Protein AF-A0A8I0FCU4-F1 (afdb_monomer_lite)

Radius of gyration: 28.28 Å; chains: 1; bounding box: 58×22×79 Å

Secondary structure (DSSP, 8-state):
--HHHHHHHHHHHTS-HHHHHHHHH-B-TTS-BHHHHHHHHHHHTTPPP--TT--SS-HHHHHHHHHHHHHHHTT--SGGGT----TTSSTTTS--

pLDDT: mean 73.17, std 11.47, range [48.53, 89.31]

Sequence (96 aa):
LDISNQKEIAEQLKVDPSTITRLKTDKKNNGLNEIEMFCELLSLLGLKVVPKDYQSIDKERVAALLVMSKSWMNRIETVDDLFHDEISGQKEKLGY

Foldseek 3Di:
DDPVVLVVVCVVVVHDSVVVVQQCPPQDPVRDRVVVVVCVVCVVVVHDDDPPPDDVDDPVVVVVVVVVVVVVVVVDPDPVVVDPPPPVPCVVVPVD

InterPro domains:
  IPR010982 Lambda repressor-like, DNA-binding domain superfamily [G3DSA:1.10.260.40] (1-70)
  IPR010982 Lambda repressor-like, DNA-binding domain superfamily [SSF47413] (3-67)

Organism: Acinetobacter baumannii (NCBI:txid470)

Structure (mmCIF, N/CA/C/O backbone):
data_AF-A0A8I0FCU4-F1
#
_entry.id   AF-A0A8I0FCU4-F1
#
loop_
_atom_site.group_PDB
_atom_site.id
_atom_site.type_symbol
_atom_site.label_atom_id
_atom_site.label_alt_id
_atom_site.label_comp_id
_atom_site.label_asym_id
_atom_site.label_entity_id
_atom_site.label_seq_id
_atom_site.pdbx_PDB_ins_code
_atom_site.Cartn_x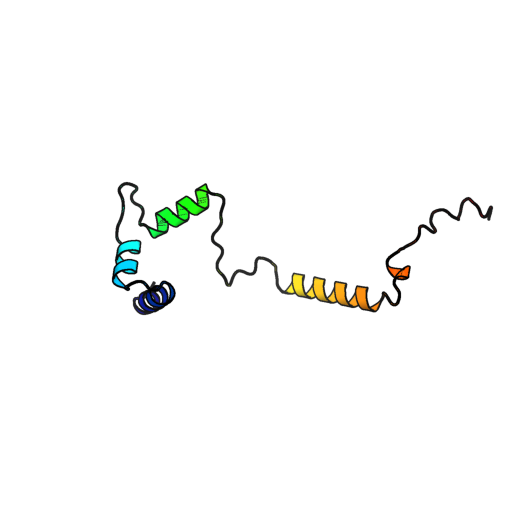
_atom_site.Cartn_y
_atom_site.Cartn_z
_atom_site.occupancy
_atom_site.B_iso_or_equiv
_atom_site.auth_seq_id
_atom_site.auth_comp_id
_atom_site.auth_asym_id
_atom_site.auth_atom_id
_atom_site.pdbx_PDB_model_num
ATOM 1 N N . LEU A 1 1 ? -6.983 -8.147 11.520 1.00 50.12 1 LEU A N 1
ATOM 2 C CA . LEU A 1 1 ? -6.425 -6.883 12.052 1.00 50.12 1 LEU A CA 1
ATOM 3 C C . LEU A 1 1 ? -6.406 -6.963 13.566 1.00 50.12 1 LEU A C 1
ATOM 5 O O . LEU A 1 1 ? -7.430 -6.703 14.199 1.00 50.12 1 LEU A O 1
ATOM 9 N N . ASP A 1 2 ? -5.266 -7.386 14.108 1.00 58.00 2 ASP A N 1
ATOM 10 C CA . ASP A 1 2 ? -5.002 -7.381 15.546 1.00 58.00 2 ASP A CA 1
ATOM 11 C C . ASP A 1 2 ? -5.080 -5.969 16.135 1.00 58.00 2 ASP A C 1
ATOM 13 O O . ASP A 1 2 ? -4.924 -4.974 15.423 1.00 58.00 2 ASP A O 1
ATOM 17 N N . ILE A 1 3 ? -5.313 -5.882 17.446 1.00 61.19 3 ILE A N 1
ATOM 18 C CA . ILE A 1 3 ? -5.419 -4.613 18.189 1.00 61.19 3 ILE A CA 1
ATOM 19 C C . ILE A 1 3 ? -4.142 -3.767 18.030 1.00 61.19 3 ILE A C 1
ATOM 21 O O . ILE A 1 3 ? -4.222 -2.543 17.945 1.00 61.19 3 ILE A O 1
ATOM 25 N N . SER A 1 4 ? -2.975 -4.413 17.925 1.00 60.84 4 SER A N 1
ATOM 26 C CA . SER A 1 4 ? -1.692 -3.740 17.679 1.00 60.84 4 SER A CA 1
ATOM 27 C C . SER A 1 4 ? -1.678 -3.018 16.328 1.00 60.84 4 SER A C 1
ATOM 29 O O . SER A 1 4 ? -1.375 -1.829 16.265 1.00 60.84 4 SER A O 1
ATOM 31 N N . ASN A 1 5 ? -2.117 -3.692 15.262 1.00 72.31 5 ASN A N 1
ATOM 32 C CA . ASN A 1 5 ? -2.155 -3.108 13.920 1.00 72.31 5 ASN A CA 1
ATOM 33 C C . ASN A 1 5 ? -3.186 -1.976 13.824 1.00 72.31 5 ASN A C 1
ATOM 35 O O . ASN A 1 5 ? -3.001 -1.043 13.055 1.00 72.31 5 ASN A O 1
ATOM 39 N N . GLN A 1 6 ? -4.275 -2.028 14.599 1.00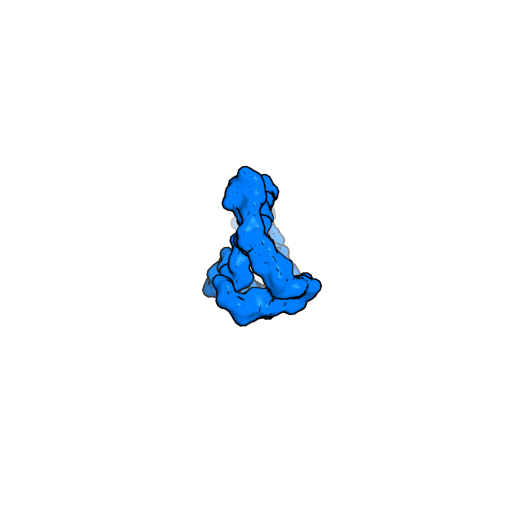 74.19 6 GLN A N 1
ATOM 40 C CA . GLN A 1 6 ? -5.261 -0.942 14.618 1.00 74.19 6 GLN A CA 1
ATOM 41 C C . GLN A 1 6 ? -4.686 0.349 15.204 1.00 74.19 6 GLN A C 1
ATOM 43 O O . GLN A 1 6 ? -4.980 1.417 14.676 1.00 74.19 6 GLN A O 1
ATOM 48 N N . LYS A 1 7 ? -3.860 0.261 16.255 1.00 78.69 7 LYS A N 1
ATOM 49 C CA . LYS A 1 7 ? -3.179 1.431 16.829 1.00 78.69 7 LYS A CA 1
ATOM 50 C C . LYS A 1 7 ? -2.184 2.039 15.848 1.00 78.69 7 LYS A C 1
ATOM 52 O O . LYS A 1 7 ? -2.219 3.242 15.631 1.00 78.69 7 LYS A O 1
ATOM 57 N N . GLU A 1 8 ? -1.373 1.205 15.207 1.00 81.94 8 GLU A N 1
ATOM 58 C CA . GLU A 1 8 ? -0.388 1.662 14.224 1.00 81.94 8 GLU A CA 1
ATOM 59 C C . GLU A 1 8 ? -1.056 2.346 13.018 1.00 81.94 8 GLU A C 1
ATOM 61 O O . GLU A 1 8 ? -0.653 3.428 12.598 1.00 81.94 8 GLU A O 1
ATOM 66 N N . ILE A 1 9 ? -2.141 1.764 12.497 1.00 81.19 9 ILE A N 1
ATOM 67 C CA . ILE A 1 9 ? -2.913 2.363 11.401 1.00 81.19 9 ILE A CA 1
ATOM 68 C C . ILE A 1 9 ? -3.581 3.674 11.853 1.00 81.19 9 ILE A C 1
ATOM 70 O O . ILE A 1 9 ? -3.622 4.635 11.086 1.00 81.19 9 ILE A O 1
ATOM 74 N N . ALA A 1 10 ? -4.079 3.741 13.091 1.00 82.88 10 ALA A N 1
ATOM 75 C CA . ALA A 1 10 ? -4.685 4.945 13.657 1.00 82.88 10 ALA A CA 1
ATOM 76 C C . ALA A 1 10 ? -3.668 6.091 13.800 1.00 82.88 10 ALA A C 1
ATOM 78 O O . ALA A 1 10 ? -3.962 7.219 13.405 1.00 82.88 10 ALA A O 1
ATOM 79 N N . GLU A 1 11 ? -2.451 5.794 14.262 1.00 85.25 11 GLU A N 1
ATOM 80 C CA . GLU A 1 11 ? -1.342 6.753 14.326 1.00 85.25 11 GLU A CA 1
ATOM 81 C C . GLU A 1 11 ? -0.955 7.269 12.934 1.00 85.25 11 GLU A C 1
ATOM 83 O O . GLU A 1 11 ? -0.836 8.481 12.737 1.00 85.25 11 GLU A O 1
ATOM 88 N N . GLN A 1 12 ? -0.834 6.379 11.943 1.00 85.62 12 GLN A N 1
ATOM 89 C CA . GLN A 1 12 ? -0.511 6.766 10.564 1.00 85.62 12 GLN A CA 1
ATOM 90 C C . GLN A 1 12 ? -1.599 7.640 9.922 1.00 85.62 12 GLN A C 1
ATOM 92 O O . GLN A 1 12 ? -1.288 8.579 9.190 1.00 85.62 12 GLN A O 1
ATOM 97 N N . LEU A 1 13 ? -2.871 7.360 10.214 1.00 82.62 13 LEU A N 1
ATOM 98 C CA . LEU A 1 13 ? -4.014 8.145 9.740 1.00 82.62 13 LEU A CA 1
ATOM 99 C C . LEU A 1 13 ? -4.299 9.384 10.606 1.00 82.62 13 LEU A C 1
ATOM 101 O O . LEU A 1 13 ? -5.178 10.167 10.253 1.00 82.62 13 LEU A O 1
ATOM 105 N N . LYS A 1 14 ? -3.563 9.587 11.713 1.00 84.50 14 LYS A N 1
ATOM 106 C CA . LYS A 1 14 ? -3.787 10.649 12.714 1.00 84.50 14 LYS A CA 1
ATOM 107 C C . LYS A 1 14 ? -5.223 10.682 13.251 1.00 84.50 14 LYS A C 1
ATOM 109 O O . LYS A 1 14 ? -5.785 11.749 13.497 1.00 84.50 14 LYS A O 1
ATOM 114 N N . VAL A 1 15 ? -5.817 9.509 13.431 1.00 84.88 15 VAL A N 1
ATOM 115 C CA . VAL A 1 15 ? -7.161 9.339 13.992 1.00 84.88 15 VAL A CA 1
ATOM 116 C C . VAL A 1 15 ? -7.086 8.565 15.297 1.00 84.88 15 VAL A C 1
ATOM 118 O O . VAL A 1 15 ? -6.153 7.806 15.536 1.00 84.88 15 VAL A O 1
ATOM 121 N N . ASP A 1 16 ? -8.090 8.731 16.153 1.00 84.56 16 ASP A N 1
ATOM 122 C CA . ASP A 1 16 ? -8.179 7.932 17.371 1.00 84.56 16 ASP A CA 1
ATOM 123 C C . ASP A 1 16 ? -8.469 6.449 17.033 1.00 84.56 16 ASP A C 1
ATOM 125 O O . ASP A 1 16 ? -9.311 6.187 16.162 1.00 84.56 16 ASP A O 1
ATOM 129 N N . PRO A 1 17 ? -7.852 5.463 17.715 1.00 80.44 17 PRO A N 1
ATOM 130 C CA . PRO A 1 17 ? -8.105 4.037 17.479 1.00 80.44 17 PRO A CA 1
ATOM 131 C C . PRO A 1 17 ? -9.583 3.620 17.595 1.00 80.44 17 PRO A C 1
ATOM 133 O O . PRO A 1 17 ? -10.026 2.690 16.911 1.00 80.44 17 PRO A O 1
ATOM 136 N N . SER A 1 18 ? -10.388 4.322 18.404 1.00 81.75 18 SER A N 1
ATOM 137 C CA . SER A 1 18 ? -11.840 4.100 18.467 1.00 81.75 18 SER A CA 1
ATOM 138 C C . SER A 1 18 ? -12.536 4.454 17.153 1.00 81.75 18 SER A C 1
ATOM 140 O O . SER A 1 18 ? -13.516 3.809 16.782 1.00 81.75 18 SER A O 1
ATOM 142 N N . THR A 1 19 ? -12.001 5.414 16.392 1.00 81.06 19 THR A N 1
ATOM 143 C CA . THR A 1 19 ? -12.492 5.752 15.053 1.00 81.06 19 THR A CA 1
ATOM 144 C C . THR A 1 19 ? -12.305 4.574 14.118 1.00 81.06 19 THR A C 1
ATOM 146 O O . THR A 1 19 ? -13.273 4.160 13.496 1.00 81.06 19 THR A O 1
ATOM 149 N N . ILE A 1 20 ? -11.123 3.954 14.097 1.00 81.31 20 ILE A N 1
ATOM 150 C CA . ILE A 1 20 ? -10.860 2.759 13.276 1.00 81.31 20 ILE A CA 1
ATOM 151 C C . ILE A 1 20 ? -11.778 1.599 13.668 1.00 81.31 20 ILE A C 1
ATOM 153 O O . ILE A 1 20 ? -12.294 0.885 12.807 1.00 81.31 20 ILE A O 1
ATOM 157 N N . THR A 1 21 ? -12.041 1.448 14.966 1.00 81.38 21 THR A N 1
ATOM 158 C CA . THR A 1 21 ? -12.999 0.453 15.459 1.00 81.38 21 THR A CA 1
ATOM 159 C C . THR A 1 21 ? -14.405 0.732 14.923 1.00 81.38 21 THR A C 1
ATOM 161 O O . THR A 1 21 ? -15.052 -0.185 14.423 1.00 81.38 21 THR A O 1
ATOM 164 N N . ARG A 1 22 ? -14.870 1.988 14.940 1.00 81.00 22 ARG A N 1
ATOM 165 C CA . ARG A 1 22 ? -16.161 2.368 14.338 1.00 81.00 22 ARG A CA 1
ATOM 166 C C . ARG A 1 22 ? -16.193 2.098 12.836 1.00 81.00 22 ARG A C 1
ATOM 168 O O . ARG A 1 22 ? -17.110 1.420 12.399 1.00 81.00 22 ARG A O 1
ATOM 175 N N . LEU A 1 23 ? -15.172 2.511 12.080 1.00 79.94 23 LEU A N 1
ATOM 176 C CA . LEU A 1 23 ? -15.095 2.298 10.623 1.00 79.94 23 LEU A CA 1
ATOM 177 C C . LEU A 1 23 ? -15.243 0.818 10.232 1.00 79.94 23 LEU A C 1
ATOM 179 O O . LEU A 1 23 ? -15.818 0.490 9.197 1.00 79.94 23 LEU A O 1
ATOM 183 N N . LYS A 1 24 ? -14.719 -0.085 11.067 1.00 77.62 24 LYS A N 1
ATOM 184 C CA . LYS A 1 24 ? -14.795 -1.536 10.866 1.00 77.62 24 LYS A CA 1
ATOM 185 C C . LYS A 1 24 ? -16.144 -2.134 11.278 1.00 77.62 24 LYS A C 1
ATOM 187 O O . LYS A 1 24 ? -16.578 -3.121 10.688 1.00 77.62 24 LYS A O 1
ATOM 192 N N . THR A 1 25 ? -16.746 -1.619 12.346 1.00 77.44 25 THR A N 1
ATOM 193 C CA . THR A 1 25 ? -17.846 -2.307 13.046 1.00 77.44 25 THR A CA 1
ATOM 194 C C . THR A 1 25 ? -19.210 -1.703 12.734 1.00 77.44 25 THR A C 1
ATOM 196 O O . THR A 1 25 ? -20.214 -2.408 12.805 1.00 77.44 25 THR A O 1
ATOM 199 N N . ASP A 1 26 ? -19.253 -0.419 12.382 1.00 77.94 26 ASP A N 1
ATOM 200 C CA . ASP A 1 26 ? -20.486 0.284 12.059 1.00 77.94 26 ASP A CA 1
ATOM 201 C C . ASP A 1 26 ? -20.971 -0.123 10.665 1.00 77.94 26 ASP A C 1
ATOM 203 O O . ASP A 1 26 ? -20.351 0.208 9.653 1.00 77.94 2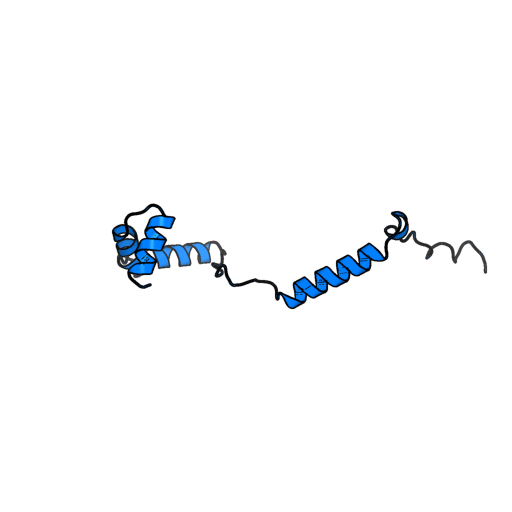6 ASP A O 1
ATOM 207 N N . LYS A 1 27 ? -22.063 -0.888 10.624 1.00 74.56 27 LYS A N 1
ATOM 208 C CA . LYS A 1 27 ? -22.711 -1.319 9.385 1.00 74.56 27 LYS A CA 1
ATOM 209 C C . LYS A 1 27 ? -23.807 -0.330 9.030 1.00 74.56 27 LYS A C 1
ATOM 211 O O . LYS A 1 27 ? -24.709 -0.092 9.831 1.00 74.56 27 LYS A O 1
ATOM 216 N N . LYS A 1 28 ? -23.761 0.218 7.818 1.00 74.06 28 LYS A N 1
ATOM 217 C CA . LYS A 1 28 ? -24.816 1.111 7.323 1.00 74.06 28 LYS A CA 1
ATOM 218 C C . LYS A 1 28 ? -25.977 0.300 6.734 1.00 74.06 28 LYS A C 1
ATOM 220 O O . LYS A 1 28 ? -25.939 -0.926 6.668 1.00 74.06 28 LYS A O 1
ATOM 225 N N . ASN A 1 29 ? -27.019 0.994 6.275 1.00 70.50 29 ASN A N 1
ATOM 226 C CA . ASN A 1 29 ? -28.248 0.397 5.725 1.00 70.50 29 ASN A CA 1
ATOM 227 C C . ASN A 1 29 ? -28.021 -0.557 4.536 1.00 70.50 29 ASN A C 1
ATOM 229 O O . ASN A 1 29 ? -28.887 -1.367 4.226 1.00 70.50 29 ASN A O 1
ATOM 233 N N . ASN A 1 30 ? -26.867 -0.468 3.875 1.00 69.62 30 ASN A N 1
ATOM 234 C CA . ASN A 1 30 ? -26.443 -1.364 2.800 1.00 69.62 30 ASN A CA 1
ATOM 235 C C . ASN A 1 30 ? -25.761 -2.653 3.306 1.00 69.62 30 ASN A C 1
ATOM 237 O O . ASN A 1 30 ? -25.295 -3.449 2.501 1.00 69.62 30 ASN A O 1
ATOM 241 N N . GLY A 1 31 ? -25.684 -2.869 4.623 1.00 76.31 31 GLY A N 1
ATOM 242 C CA . GLY A 1 31 ? -25.072 -4.051 5.236 1.00 76.31 31 GLY A CA 1
ATOM 243 C C . GLY A 1 31 ? -23.540 -4.053 5.239 1.00 76.31 31 GLY A C 1
ATOM 244 O O . GLY A 1 31 ? -22.950 -4.965 5.825 1.00 76.31 31 GLY A O 1
ATOM 245 N N . LEU A 1 32 ? -22.918 -3.033 4.642 1.00 78.50 32 LEU A N 1
ATOM 246 C CA . LEU A 1 32 ? -21.472 -2.866 4.537 1.00 78.50 32 LEU A CA 1
ATOM 247 C C . LEU A 1 32 ? -20.948 -1.994 5.679 1.00 78.50 32 LEU A C 1
ATOM 249 O O . LEU A 1 32 ? -21.611 -1.042 6.112 1.00 78.50 32 LEU A O 1
ATOM 253 N N . ASN A 1 33 ? -19.745 -2.308 6.154 1.00 82.44 33 ASN A N 1
ATOM 254 C CA . ASN A 1 33 ? -18.987 -1.380 6.991 1.00 82.44 33 ASN A CA 1
ATOM 255 C C . ASN A 1 33 ? -18.413 -0.225 6.147 1.00 82.44 33 ASN A C 1
ATOM 257 O O . ASN A 1 33 ? -18.404 -0.274 4.914 1.00 82.44 33 ASN A O 1
ATOM 261 N N . GLU A 1 34 ? -17.952 0.848 6.794 1.00 81.06 34 GLU A N 1
ATOM 262 C CA . GLU A 1 34 ? -17.468 2.031 6.065 1.00 81.06 34 GLU A CA 1
ATOM 263 C C . GLU A 1 34 ? -16.262 1.696 5.170 1.00 81.06 34 GLU A C 1
ATOM 265 O O . GLU A 1 34 ? -16.156 2.211 4.061 1.00 81.06 34 GLU A O 1
ATOM 270 N N . ILE A 1 35 ? -15.400 0.764 5.590 1.00 81.06 35 I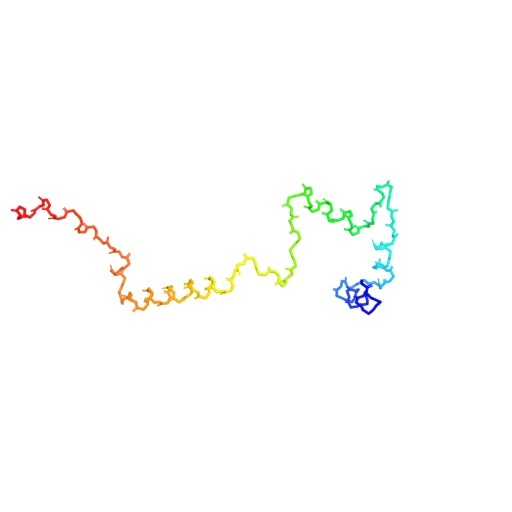LE A N 1
ATOM 271 C CA . ILE A 1 35 ? -14.241 0.311 4.801 1.00 81.06 35 ILE A CA 1
ATOM 272 C C . ILE A 1 35 ? -14.681 -0.434 3.530 1.00 81.06 35 ILE A C 1
ATOM 274 O O . ILE A 1 35 ? -14.166 -0.167 2.446 1.00 81.06 35 ILE A O 1
ATOM 278 N N . GLU A 1 36 ? -15.643 -1.345 3.642 1.00 80.75 36 GLU A N 1
ATOM 279 C CA . GLU A 1 36 ? -16.227 -2.083 2.519 1.00 80.75 36 GLU A CA 1
ATOM 280 C C . GLU A 1 36 ? -16.925 -1.138 1.544 1.00 80.75 36 GLU A C 1
ATOM 282 O O . GLU A 1 36 ? -16.742 -1.264 0.336 1.00 80.75 36 GLU A O 1
ATOM 287 N N . MET A 1 37 ? -17.647 -0.140 2.060 1.00 83.94 37 MET A N 1
ATOM 288 C CA . MET A 1 37 ? -18.266 0.899 1.241 1.00 83.94 37 MET A CA 1
ATOM 289 C C . MET A 1 37 ? -17.220 1.682 0.435 1.00 83.94 37 MET A C 1
ATOM 291 O O . MET A 1 37 ? -17.427 1.931 -0.751 1.00 83.94 37 MET A O 1
ATOM 295 N N . PHE A 1 38 ? -16.079 2.036 1.037 1.00 83.25 38 PHE A N 1
ATOM 296 C CA . PHE A 1 38 ? -14.980 2.675 0.307 1.00 83.25 38 PHE A CA 1
ATOM 297 C C . PHE A 1 38 ? -14.377 1.755 -0.765 1.00 83.25 38 PHE A C 1
ATOM 299 O O . PHE A 1 38 ? -14.077 2.220 -1.864 1.00 83.25 38 PHE A O 1
ATOM 306 N N . CYS A 1 39 ? -14.224 0.459 -0.490 1.00 82.25 39 CYS A N 1
ATOM 307 C CA . CYS A 1 39 ? -13.739 -0.510 -1.478 1.00 82.25 39 CYS A CA 1
ATOM 308 C C . CYS A 1 39 ? -14.708 -0.685 -2.659 1.00 82.25 39 CYS A C 1
ATOM 310 O O . CYS A 1 39 ? -14.270 -0.749 -3.812 1.00 82.25 39 CYS A O 1
ATOM 312 N N . GLU A 1 40 ? -16.016 -0.728 -2.399 1.00 83.00 40 GLU A N 1
ATOM 313 C CA . GLU A 1 40 ? -17.024 -0.752 -3.462 1.00 83.00 40 GLU A CA 1
ATOM 314 C C . GLU A 1 40 ? -17.037 0.551 -4.259 1.00 83.00 40 GLU A C 1
ATOM 316 O O . GLU A 1 40 ? -17.067 0.509 -5.487 1.00 83.00 40 GLU A O 1
ATOM 321 N N . LEU A 1 41 ? -16.933 1.705 -3.593 1.00 85.00 41 LEU A N 1
ATOM 322 C CA . LEU A 1 41 ? -16.835 3.000 -4.264 1.00 85.00 41 LEU A CA 1
ATOM 323 C C . LEU A 1 41 ? -15.642 3.036 -5.227 1.00 85.00 41 LEU A C 1
ATOM 325 O O . LEU A 1 41 ? -15.793 3.435 -6.379 1.00 85.00 41 LEU A O 1
ATOM 329 N N . LEU A 1 42 ? -14.464 2.589 -4.781 1.00 86.31 42 LEU A N 1
ATOM 330 C CA . LEU A 1 42 ? -13.278 2.497 -5.636 1.00 86.31 42 LEU A CA 1
ATOM 331 C C . LEU A 1 42 ? -13.520 1.567 -6.830 1.00 86.31 42 LEU A C 1
ATOM 333 O O . LEU A 1 42 ? -13.162 1.917 -7.954 1.00 86.31 42 LEU A O 1
ATOM 337 N N . SER A 1 43 ? -14.195 0.437 -6.609 1.00 85.62 43 SER A N 1
ATOM 338 C CA . SER A 1 43 ? -14.544 -0.506 -7.676 1.00 85.62 43 SER A CA 1
ATOM 339 C C . SER A 1 43 ? -15.499 0.110 -8.704 1.00 85.62 43 SER A C 1
ATOM 341 O O . SER A 1 43 ? -15.280 -0.043 -9.904 1.00 85.62 43 SER A O 1
ATOM 343 N N . LEU A 1 44 ? -16.507 0.869 -8.262 1.00 86.00 44 LEU A N 1
ATOM 344 C CA . LEU A 1 44 ? -17.434 1.596 -9.140 1.00 86.00 44 LEU A CA 1
ATOM 345 C C . LEU A 1 44 ? -16.740 2.705 -9.943 1.00 86.00 44 LEU A C 1
ATOM 347 O O . LEU A 1 44 ? -17.126 2.979 -11.076 1.00 86.00 44 LEU A O 1
ATOM 351 N N . LEU A 1 45 ? -15.694 3.315 -9.383 1.00 89.31 45 LEU A N 1
ATOM 352 C CA . LEU A 1 45 ? -14.848 4.297 -10.069 1.00 89.31 45 LEU A CA 1
ATOM 353 C C . LEU A 1 45 ? -13.818 3.653 -11.019 1.00 89.31 45 LEU A C 1
ATOM 355 O O . LEU A 1 45 ? -13.061 4.372 -11.670 1.00 89.31 45 LEU A O 1
ATOM 359 N N . GLY A 1 46 ? -13.759 2.318 -11.103 1.00 83.31 46 GLY A N 1
ATOM 360 C CA . GLY A 1 46 ? -12.779 1.591 -11.918 1.00 83.31 46 GLY A CA 1
ATOM 361 C C . GLY A 1 46 ? -11.361 1.581 -11.333 1.00 83.31 46 GLY A C 1
ATOM 362 O O . GLY A 1 46 ? -10.399 1.278 -12.039 1.00 83.31 46 GLY A O 1
ATOM 363 N N . LEU A 1 47 ? -11.208 1.913 -10.04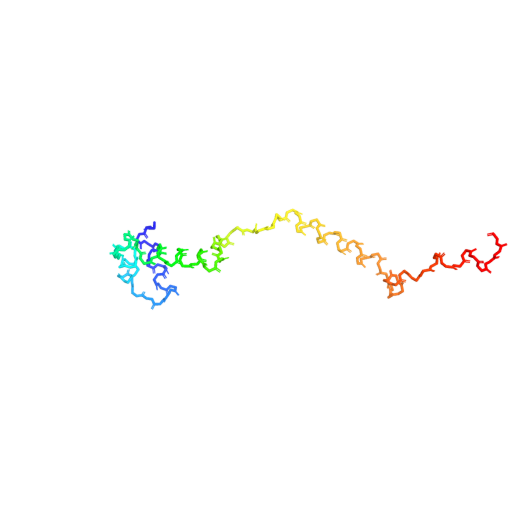8 1.00 77.81 47 LEU A N 1
ATOM 364 C CA . LEU A 1 47 ? -9.933 1.933 -9.338 1.00 77.81 47 LEU A CA 1
ATOM 365 C C . LEU A 1 47 ? -9.727 0.609 -8.595 1.00 77.81 47 LEU A C 1
ATOM 367 O O . LEU A 1 47 ? -10.539 0.208 -7.765 1.00 77.81 47 LEU A O 1
ATOM 371 N N . LYS A 1 48 ? -8.600 -0.061 -8.855 1.00 77.69 48 LYS A N 1
ATOM 372 C CA . LYS A 1 48 ? -8.211 -1.277 -8.127 1.00 77.69 48 LYS A CA 1
ATOM 373 C C . LYS A 1 48 ? -7.281 -0.952 -6.958 1.00 77.69 48 LYS A C 1
ATOM 375 O O . LYS A 1 48 ? -6.290 -0.243 -7.125 1.00 77.69 48 LYS A O 1
ATOM 380 N N . VAL A 1 49 ? -7.555 -1.531 -5.790 1.00 76.50 49 VAL A N 1
ATOM 381 C CA . VAL A 1 49 ? -6.620 -1.530 -4.656 1.00 76.50 49 VAL A CA 1
ATOM 382 C C . VAL A 1 49 ? -5.647 -2.691 -4.843 1.00 76.50 49 VAL A C 1
ATOM 384 O O . VAL A 1 49 ? -6.057 -3.848 -4.899 1.00 76.50 49 VAL A O 1
ATOM 387 N N . VAL A 1 50 ? -4.356 -2.389 -4.967 1.00 72.62 50 VAL A N 1
ATOM 388 C CA . VAL A 1 50 ? -3.288 -3.388 -5.107 1.00 72.62 50 VAL A CA 1
ATOM 389 C C . VAL A 1 50 ? -2.388 -3.301 -3.871 1.00 72.62 50 VAL A C 1
ATOM 391 O O . VAL A 1 50 ? -1.996 -2.188 -3.508 1.00 72.62 50 VAL A O 1
ATOM 394 N N . PRO A 1 51 ? -2.063 -4.423 -3.199 1.00 74.31 51 PRO A N 1
ATOM 395 C CA . PRO A 1 51 ? -1.132 -4.414 -2.074 1.00 74.31 51 PRO A CA 1
ATOM 396 C C . PRO A 1 51 ? 0.207 -3.783 -2.469 1.00 74.31 51 PRO A C 1
ATOM 398 O O . PRO A 1 51 ? 0.703 -4.034 -3.565 1.00 74.31 51 PRO A O 1
ATOM 401 N N . LYS A 1 52 ? 0.813 -2.992 -1.574 1.00 67.06 52 LYS A N 1
ATOM 402 C CA . LYS A 1 52 ? 2.086 -2.294 -1.849 1.00 67.06 52 LYS A CA 1
ATOM 403 C C . LYS A 1 52 ? 3.217 -3.249 -2.242 1.00 67.06 52 LYS A C 1
ATOM 405 O O . LYS A 1 52 ? 4.052 -2.897 -3.068 1.00 67.06 52 LYS A O 1
ATOM 410 N N . ASP A 1 53 ? 3.197 -4.456 -1.687 1.00 65.44 53 ASP A N 1
ATOM 411 C CA . ASP A 1 53 ? 4.208 -5.485 -1.943 1.00 65.44 53 ASP A CA 1
ATOM 412 C C . ASP A 1 53 ? 3.982 -6.213 -3.279 1.00 65.44 53 ASP A C 1
ATOM 414 O O . ASP A 1 53 ? 4.826 -6.988 -3.728 1.00 65.44 53 ASP A O 1
ATOM 418 N N . TYR A 1 54 ? 2.852 -5.957 -3.946 1.00 60.91 54 TYR A N 1
ATOM 419 C CA . TYR A 1 54 ? 2.529 -6.535 -5.240 1.00 60.91 54 TYR A CA 1
ATOM 420 C C . TYR A 1 54 ? 3.186 -5.708 -6.351 1.00 60.91 54 TYR A C 1
ATOM 422 O O . TYR A 1 54 ? 2.606 -4.778 -6.922 1.00 60.91 54 TYR A O 1
ATOM 430 N N . GLN A 1 55 ? 4.433 -6.049 -6.676 1.00 60.16 55 GLN A N 1
ATOM 431 C CA . GLN A 1 55 ? 5.085 -5.517 -7.868 1.00 60.16 55 GLN A CA 1
ATOM 432 C C . GLN A 1 55 ? 4.338 -6.044 -9.100 1.00 60.16 55 GLN A C 1
ATOM 434 O O . GLN A 1 55 ? 4.350 -7.233 -9.396 1.00 60.16 55 GLN A O 1
ATOM 439 N N . SER A 1 56 ? 3.660 -5.147 -9.823 1.00 60.94 56 SER A N 1
ATOM 440 C CA . SER A 1 56 ? 2.877 -5.492 -11.026 1.00 60.94 56 SER A CA 1
ATOM 441 C C . SER A 1 56 ? 3.742 -5.977 -12.197 1.00 60.94 56 SER A C 1
ATOM 443 O O . SER A 1 56 ? 3.216 -6.346 -13.245 1.00 60.94 56 SER A O 1
ATOM 445 N N . ILE A 1 57 ? 5.064 -5.950 -12.034 1.00 65.62 57 ILE A N 1
ATOM 446 C CA . ILE A 1 57 ? 6.038 -6.378 -13.024 1.00 65.62 57 ILE A CA 1
ATOM 447 C C . ILE A 1 57 ? 7.006 -7.319 -12.319 1.00 65.62 57 ILE A C 1
ATOM 449 O O . ILE A 1 57 ? 7.580 -6.972 -11.288 1.00 65.62 57 ILE A O 1
ATOM 453 N N . ASP A 1 58 ? 7.166 -8.505 -12.894 1.00 75.19 58 ASP A N 1
ATOM 454 C CA . ASP A 1 58 ? 8.136 -9.490 -12.446 1.00 75.19 58 ASP A CA 1
ATOM 455 C C . ASP A 1 58 ? 9.550 -8.887 -12.427 1.00 75.19 58 ASP A C 1
ATOM 457 O O . ASP A 1 58 ? 10.012 -8.276 -13.398 1.00 75.19 58 ASP A O 1
ATOM 461 N N . LYS A 1 59 ? 10.232 -9.049 -11.293 1.00 76.94 59 LYS A N 1
ATOM 462 C CA . LYS A 1 59 ? 11.547 -8.462 -11.040 1.00 76.94 59 LYS A CA 1
ATOM 463 C C . LYS A 1 59 ? 12.584 -8.976 -12.037 1.00 76.94 59 LYS A C 1
ATOM 465 O O . LYS A 1 59 ? 13.459 -8.211 -12.440 1.00 76.94 59 LYS A O 1
ATOM 470 N N . GLU A 1 60 ? 12.461 -10.229 -12.475 1.00 78.38 60 GLU A N 1
ATOM 471 C CA . GLU A 1 60 ? 13.345 -10.811 -13.489 1.00 78.38 60 GLU A CA 1
ATOM 472 C C . GLU A 1 60 ? 13.143 -10.153 -14.856 1.00 78.38 60 GLU A C 1
ATOM 474 O O . GLU A 1 60 ? 14.121 -9.806 -15.519 1.00 78.38 60 GLU A O 1
ATOM 479 N N . ARG A 1 61 ? 11.894 -9.862 -15.247 1.00 79.00 61 ARG A N 1
ATOM 480 C CA . ARG A 1 61 ? 11.600 -9.102 -16.475 1.00 79.00 61 ARG A CA 1
ATOM 481 C C . ARG A 1 61 ? 12.185 -7.694 -16.447 1.00 79.00 61 ARG A C 1
ATOM 483 O O . ARG A 1 61 ? 12.771 -7.269 -17.440 1.00 79.00 61 ARG A O 1
ATOM 490 N N . VAL A 1 62 ? 12.067 -6.976 -15.327 1.00 82.06 62 VAL A N 1
ATOM 491 C CA . VAL A 1 62 ? 12.670 -5.635 -15.187 1.00 82.06 62 VAL A CA 1
ATOM 492 C C . VAL A 1 62 ? 14.196 -5.717 -15.248 1.00 82.06 62 VAL A C 1
ATOM 494 O O . VAL A 1 62 ? 14.829 -4.891 -15.904 1.00 82.06 62 VAL A O 1
ATOM 497 N N . ALA A 1 63 ? 14.792 -6.729 -14.612 1.00 83.56 63 ALA A N 1
ATOM 498 C CA . ALA A 1 63 ? 16.233 -6.950 -14.651 1.00 83.56 63 ALA A CA 1
ATOM 499 C C . ALA A 1 63 ? 16.724 -7.261 -16.074 1.00 83.56 63 ALA A C 1
ATOM 501 O O . ALA A 1 63 ? 17.706 -6.668 -16.521 1.00 83.56 63 ALA A O 1
ATOM 502 N N . ALA A 1 64 ? 16.017 -8.121 -16.810 1.00 84.06 64 ALA A N 1
ATOM 503 C CA . ALA A 1 64 ? 16.324 -8.430 -18.203 1.00 84.06 64 ALA A CA 1
ATOM 504 C C . ALA A 1 64 ? 16.225 -7.182 -19.091 1.00 84.06 64 ALA A C 1
ATOM 506 O O . ALA A 1 64 ? 17.134 -6.911 -19.876 1.00 84.06 64 ALA A O 1
ATOM 507 N N . LEU A 1 65 ? 15.166 -6.381 -18.923 1.00 86.06 65 LEU A N 1
ATOM 508 C CA . LEU A 1 65 ? 14.981 -5.134 -19.664 1.00 86.06 65 LEU A CA 1
ATOM 509 C C . LEU A 1 65 ? 16.118 -4.143 -19.382 1.00 86.06 65 LEU A C 1
ATOM 511 O O . LEU A 1 65 ? 16.675 -3.563 -20.307 1.00 86.06 65 LEU A O 1
ATOM 515 N N . LEU A 1 66 ? 16.536 -4.020 -18.120 1.00 86.31 66 LEU A N 1
ATOM 516 C CA . LEU A 1 66 ? 17.655 -3.166 -17.726 1.00 86.31 66 LEU A CA 1
ATOM 517 C C . LEU A 1 66 ? 18.992 -3.629 -18.326 1.00 86.31 66 LEU A C 1
ATOM 519 O O . LEU A 1 66 ? 19.775 -2.796 -18.783 1.00 86.31 66 LEU A O 1
ATOM 523 N N . VAL A 1 67 ? 19.270 -4.937 -18.326 1.00 87.88 67 VAL A N 1
ATOM 524 C CA . VAL A 1 67 ? 20.493 -5.502 -18.921 1.00 87.88 67 VAL A CA 1
ATOM 525 C C . VAL A 1 67 ? 20.517 -5.274 -20.431 1.00 87.88 67 VAL A C 1
ATOM 527 O O . VAL A 1 67 ? 21.542 -4.842 -20.957 1.00 87.88 67 VAL A O 1
ATOM 530 N N . MET A 1 68 ? 19.395 -5.500 -21.119 1.00 83.06 68 MET A N 1
ATOM 531 C CA . MET A 1 68 ? 19.280 -5.245 -22.557 1.00 83.06 68 MET A CA 1
ATOM 532 C C . MET A 1 68 ? 19.493 -3.766 -22.884 1.00 83.06 68 MET A C 1
ATOM 534 O O . MET A 1 68 ? 20.315 -3.460 -23.745 1.00 83.06 68 MET A O 1
ATOM 538 N N . SER A 1 69 ? 18.852 -2.849 -22.151 1.00 83.62 69 SER A N 1
ATOM 539 C CA . SER A 1 69 ? 19.046 -1.406 -22.342 1.00 83.62 69 SER A CA 1
ATOM 540 C C . SER A 1 69 ? 20.497 -0.984 -22.116 1.00 83.62 69 SER A C 1
ATOM 542 O O . SER A 1 69 ? 21.054 -0.268 -22.940 1.00 83.62 69 SER A O 1
ATOM 544 N N . LYS A 1 70 ? 21.156 -1.474 -21.054 1.00 83.25 70 LYS A N 1
ATOM 545 C CA . LYS A 1 70 ? 22.583 -1.200 -20.806 1.00 83.25 70 LYS A CA 1
ATOM 546 C C . LYS A 1 70 ? 23.481 -1.756 -21.907 1.00 83.25 70 LYS A C 1
ATOM 548 O O . LYS A 1 70 ? 24.405 -1.078 -22.342 1.00 83.25 70 LYS A O 1
ATOM 553 N N . SER A 1 71 ? 23.214 -2.978 -22.367 1.00 81.25 71 SER A N 1
ATOM 554 C CA . SER A 1 71 ? 23.974 -3.583 -23.461 1.00 81.25 71 SER A CA 1
ATOM 555 C C . SER A 1 71 ? 23.782 -2.831 -24.774 1.00 81.25 71 SER A C 1
ATOM 557 O O . SER A 1 71 ? 24.710 -2.811 -25.573 1.00 81.25 71 SER A O 1
ATOM 559 N N . TRP A 1 72 ? 22.601 -2.270 -25.025 1.00 73.69 72 TRP A N 1
ATOM 560 C CA . TRP A 1 72 ? 22.330 -1.483 -26.223 1.00 73.69 72 TRP A CA 1
ATOM 561 C C . TRP A 1 72 ? 23.000 -0.108 -26.140 1.00 73.69 72 TRP A C 1
ATOM 563 O O . TRP A 1 72 ? 23.708 0.274 -27.061 1.00 73.69 72 TRP A O 1
ATOM 573 N N . MET A 1 73 ? 22.905 0.571 -24.994 1.00 74.62 73 MET A N 1
ATOM 574 C CA . MET A 1 73 ? 23.590 1.846 -24.755 1.00 74.62 73 MET A CA 1
ATOM 575 C C . MET A 1 73 ? 25.115 1.732 -24.833 1.00 74.62 73 MET A C 1
ATOM 577 O O . MET A 1 73 ? 25.751 2.613 -25.387 1.00 74.62 73 MET A O 1
ATOM 581 N N . ASN A 1 74 ? 25.709 0.644 -24.333 1.00 75.44 74 ASN A N 1
ATOM 582 C CA . ASN A 1 74 ? 27.154 0.418 -24.461 1.00 75.44 74 ASN A CA 1
ATOM 583 C C . ASN A 1 74 ? 27.608 0.156 -25.907 1.00 75.44 74 ASN A C 1
ATOM 585 O O . ASN A 1 74 ? 28.803 0.206 -26.170 1.00 75.44 74 ASN A O 1
ATOM 589 N N . ARG A 1 75 ? 26.693 -0.200 -26.819 1.00 67.06 75 ARG A N 1
ATOM 590 C CA . ARG A 1 75 ? 27.005 -0.436 -28.239 1.00 67.06 75 ARG A CA 1
ATOM 591 C C . ARG A 1 75 ? 26.888 0.825 -29.091 1.00 67.06 75 ARG A C 1
ATOM 593 O O . ARG A 1 75 ? 27.316 0.798 -30.235 1.00 67.06 75 ARG A O 1
ATOM 600 N N . ILE A 1 76 ? 26.279 1.876 -28.553 1.00 67.75 76 ILE A N 1
ATOM 601 C CA . ILE A 1 76 ? 26.100 3.165 -29.213 1.00 67.75 76 ILE A CA 1
ATOM 602 C C . ILE A 1 76 ? 27.259 4.042 -28.744 1.00 67.75 76 ILE A C 1
ATOM 604 O O . ILE A 1 76 ? 27.293 4.440 -27.580 1.00 67.75 76 ILE A O 1
ATOM 608 N N . GLU A 1 77 ? 28.229 4.303 -29.617 1.00 64.19 77 GLU A N 1
ATOM 609 C CA . GLU A 1 77 ? 29.367 5.179 -29.299 1.00 64.19 77 GLU A CA 1
ATOM 610 C C . GLU A 1 77 ? 29.093 6.623 -29.730 1.00 64.19 77 GLU A C 1
ATOM 612 O O . GLU A 1 77 ? 29.593 7.562 -29.106 1.00 64.19 77 GLU A O 1
ATOM 617 N N . THR A 1 78 ? 28.269 6.819 -30.763 1.00 64.31 78 THR A N 1
ATOM 618 C CA . THR A 1 78 ? 27.999 8.130 -31.362 1.00 64.31 78 THR A CA 1
ATOM 619 C C . THR A 1 78 ? 26.513 8.351 -31.641 1.00 64.31 78 THR A C 1
ATOM 621 O O . THR A 1 78 ? 25.717 7.415 -31.686 1.00 64.31 78 THR A O 1
ATOM 624 N N . VAL A 1 79 ? 26.111 9.616 -31.817 1.00 61.62 79 VAL A N 1
ATOM 625 C CA . VAL A 1 79 ? 24.717 9.967 -32.146 1.00 61.62 79 VAL A CA 1
ATOM 626 C C . VAL A 1 79 ? 24.303 9.404 -33.511 1.00 61.62 79 VAL A C 1
ATOM 628 O O . VAL A 1 79 ? 23.138 9.067 -33.694 1.00 61.62 79 VAL A O 1
ATOM 631 N N . ASP A 1 80 ? 25.251 9.219 -34.429 1.00 63.09 80 ASP A N 1
ATOM 632 C CA . ASP A 1 80 ? 25.010 8.632 -35.749 1.00 63.09 80 ASP A CA 1
ATOM 633 C C . ASP A 1 80 ? 24.603 7.146 -35.672 1.00 63.09 80 ASP A C 1
ATOM 635 O O . ASP A 1 80 ? 23.868 6.671 -36.527 1.00 63.09 80 ASP A O 1
ATOM 639 N N . ASP A 1 81 ? 24.954 6.419 -34.604 1.00 65.38 81 ASP A N 1
ATOM 640 C CA . ASP A 1 81 ? 24.493 5.034 -34.395 1.00 65.38 81 ASP A CA 1
ATOM 641 C C . ASP A 1 81 ? 23.001 4.956 -34.002 1.00 65.38 81 ASP A C 1
ATOM 643 O O . ASP A 1 81 ? 22.375 3.898 -34.101 1.00 65.38 81 ASP A O 1
ATOM 647 N N . LEU A 1 82 ? 22.417 6.072 -33.536 1.00 63.59 82 LEU A N 1
ATOM 648 C CA . LEU A 1 82 ? 20.986 6.191 -33.213 1.00 63.59 82 LEU A CA 1
ATOM 649 C C . LEU A 1 82 ? 20.142 6.491 -34.455 1.00 63.59 82 LEU A C 1
ATOM 651 O O . LEU A 1 82 ? 18.961 6.137 -34.497 1.00 63.59 82 LEU A O 1
ATOM 655 N N . PHE A 1 83 ? 20.739 7.129 -35.458 1.00 65.06 83 PHE A N 1
ATOM 656 C CA . PHE A 1 83 ? 20.128 7.378 -36.751 1.00 65.06 83 PHE A CA 1
ATOM 657 C C . PHE A 1 83 ? 20.673 6.338 -37.725 1.00 65.06 83 PHE A C 1
ATOM 659 O O . PHE A 1 83 ? 21.677 6.554 -38.392 1.00 65.06 83 PHE A O 1
ATOM 666 N N . HIS A 1 84 ? 20.013 5.179 -37.820 1.00 60.94 84 HIS A N 1
ATOM 667 C CA . HIS A 1 84 ? 20.209 4.303 -38.975 1.00 60.94 84 HIS A CA 1
ATOM 668 C C . HIS A 1 84 ? 19.689 5.031 -40.217 1.00 60.94 84 HIS A C 1
ATOM 670 O O . HIS A 1 84 ? 18.565 4.794 -40.660 1.00 60.94 84 HIS A 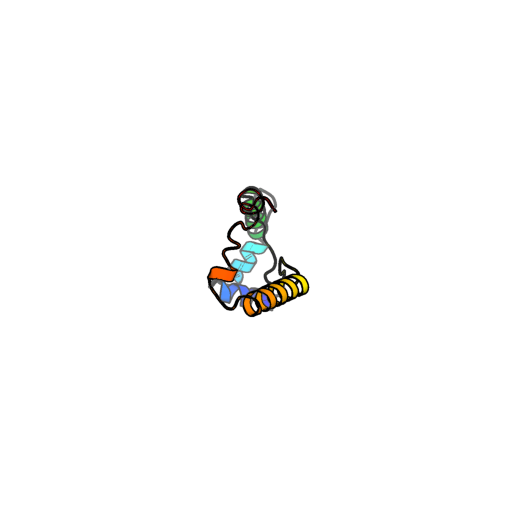O 1
ATOM 676 N N . ASP A 1 85 ? 20.498 5.948 -40.746 1.00 52.47 85 ASP A N 1
ATOM 677 C CA . ASP A 1 85 ? 20.246 6.578 -42.023 1.00 52.47 85 ASP A CA 1
ATOM 678 C C . ASP A 1 85 ? 20.100 5.466 -43.050 1.00 52.47 85 ASP A C 1
ATOM 680 O O . ASP A 1 85 ? 20.887 4.519 -43.127 1.00 52.47 85 ASP A O 1
ATOM 684 N N . GLU A 1 86 ? 19.007 5.567 -43.786 1.00 51.94 86 GLU A N 1
ATOM 685 C CA . GLU A 1 86 ? 18.487 4.605 -44.731 1.00 51.94 86 GLU A CA 1
ATOM 686 C C . GLU A 1 86 ? 19.489 4.340 -45.868 1.00 51.94 86 GLU A C 1
ATOM 688 O O . GLU A 1 86 ? 19.284 4.726 -47.018 1.00 51.94 86 GLU A O 1
ATOM 693 N N . ILE A 1 87 ? 20.540 3.554 -45.622 1.00 50.78 87 ILE A N 1
ATOM 694 C CA . ILE A 1 87 ? 21.302 2.892 -46.694 1.00 50.78 87 ILE A CA 1
ATOM 695 C C . ILE A 1 87 ? 20.504 1.681 -47.227 1.00 50.78 87 ILE A C 1
ATOM 697 O O . ILE A 1 87 ? 21.052 0.680 -47.679 1.00 50.78 87 ILE A O 1
ATOM 701 N N . SER A 1 88 ? 19.172 1.746 -47.195 1.00 51.84 88 SER A N 1
ATOM 702 C CA . SER A 1 88 ? 18.314 0.980 -48.097 1.00 51.84 88 SER A CA 1
ATOM 703 C C . SER A 1 88 ? 18.125 1.714 -49.434 1.00 51.84 88 SER A C 1
ATOM 705 O O . SER A 1 88 ? 17.875 1.061 -50.443 1.00 51.84 88 SER A O 1
ATOM 707 N N . GLY A 1 89 ? 18.329 3.041 -49.484 1.00 54.03 89 GLY A N 1
ATOM 708 C CA . GLY A 1 89 ? 18.047 3.870 -50.664 1.00 54.03 89 GLY A CA 1
ATOM 709 C C . GLY A 1 89 ? 19.185 4.043 -51.684 1.00 54.03 89 GLY A C 1
ATOM 710 O O . GLY A 1 89 ? 18.952 4.588 -52.761 1.00 54.03 89 GLY A O 1
ATOM 711 N N . GLN A 1 90 ? 20.419 3.604 -51.400 1.00 49.88 90 GLN A N 1
ATOM 712 C CA . GLN A 1 90 ? 21.560 3.807 -52.318 1.00 49.88 90 GLN A CA 1
ATOM 713 C C . GLN A 1 90 ? 21.900 2.617 -53.225 1.00 49.88 90 GLN A C 1
ATOM 715 O O . GLN A 1 90 ? 22.715 2.776 -54.134 1.00 49.88 90 GLN A O 1
ATOM 720 N N . LYS A 1 91 ? 21.243 1.459 -53.072 1.00 52.91 91 LYS A N 1
ATOM 721 C CA . LYS A 1 91 ? 21.416 0.347 -54.028 1.00 52.91 91 LYS A CA 1
ATOM 722 C C . LYS A 1 91 ? 20.921 0.698 -55.435 1.00 52.91 91 LYS A C 1
ATOM 724 O O . LYS A 1 91 ? 21.434 0.167 -56.409 1.00 52.91 91 LYS A O 1
ATOM 729 N N . GLU A 1 92 ? 19.983 1.636 -55.555 1.00 53.81 92 GLU A N 1
ATOM 730 C CA . GLU A 1 92 ? 19.367 1.991 -56.839 1.00 53.81 92 GLU A CA 1
ATOM 731 C C . GLU A 1 92 ? 20.116 3.108 -57.595 1.00 53.81 92 GLU A C 1
ATOM 733 O O . GLU A 1 92 ? 20.016 3.203 -58.815 1.00 53.81 92 GLU A O 1
ATOM 738 N N . LYS A 1 93 ? 20.937 3.922 -56.910 1.00 51.94 93 LYS A N 1
ATOM 739 C CA . LYS A 1 93 ? 21.733 4.999 -57.541 1.00 51.94 93 LYS A CA 1
ATOM 740 C C . LYS A 1 93 ? 23.140 4.588 -57.974 1.00 51.94 93 LYS A C 1
ATOM 742 O O . LYS A 1 93 ? 23.792 5.355 -58.677 1.00 51.94 93 LYS A O 1
ATOM 747 N N . LEU A 1 94 ? 23.615 3.422 -57.546 1.00 51.22 94 LEU A N 1
ATOM 748 C CA . LEU A 1 94 ? 24.975 2.968 -57.826 1.00 51.22 94 LEU A CA 1
ATOM 749 C C . LEU A 1 94 ? 25.094 2.080 -59.067 1.00 51.22 94 LEU A C 1
ATOM 751 O O . LEU A 1 94 ? 26.203 1.924 -59.553 1.00 51.22 94 LEU A O 1
ATOM 755 N N . GLY A 1 95 ? 24.001 1.553 -59.627 1.00 53.12 95 GLY A N 1
ATOM 756 C CA . GLY A 1 95 ? 24.074 0.748 -60.853 1.00 53.12 95 GLY A CA 1
ATOM 757 C C . GLY A 1 95 ? 25.054 -0.438 -60.786 1.00 53.12 95 GLY A C 1
ATOM 758 O O . GLY A 1 95 ? 25.583 -0.820 -61.828 1.00 53.12 95 GLY A O 1
ATOM 759 N N . TYR A 1 96 ? 25.309 -0.986 -59.590 1.00 48.53 96 TYR A N 1
ATOM 760 C CA . TYR A 1 96 ? 26.156 -2.161 -59.351 1.00 48.53 96 TYR A CA 1
ATOM 761 C C . TYR A 1 96 ? 25.326 -3.313 -58.787 1.00 48.53 96 TYR A C 1
ATOM 763 O O . TYR A 1 96 ? 24.568 -3.067 -57.819 1.00 48.53 96 TYR A O 1
#